Protein AF-A0A9D5NHA5-F1 (afdb_monomer_lite)

pLDDT: mean 84.21, std 13.7, range [44.59, 96.44]

Sequence (147 aa):
MPKCRNCGARLSKFDKDVCPVCGTKNPLEGVTSETVEITSQLNIDSEEFETYKPCTKANAFALFASIGFTGAGLFYLNYFHLAIIWAFINIGVLIGGIGSLLAFLTNVGILWGYLIMVIASYVINIIIGIIVYLKPNMKDGRGEFLH

Structure (mmCIF, N/CA/C/O backbone):
data_AF-A0A9D5NHA5-F1
#
_entry.id   AF-A0A9D5NHA5-F1
#
loop_
_atom_site.group_PDB
_atom_site.id
_atom_site.type_symbol
_atom_site.label_atom_id
_atom_site.label_alt_id
_atom_site.label_comp_id
_atom_site.label_asym_id
_atom_site.label_entity_id
_atom_site.label_seq_id
_atom_site.pdbx_PDB_ins_code
_atom_site.Cartn_x
_atom_site.Cartn_y
_atom_site.Cartn_z
_atom_site.occupancy
_atom_site.B_iso_or_equiv
_atom_site.auth_seq_id
_atom_site.auth_comp_id
_atom_site.auth_asym_id
_atom_site.auth_atom_id
_atom_site.pdbx_PDB_model_num
ATOM 1 N N . MET A 1 1 ? -21.046 17.347 51.023 1.00 69.94 1 MET A N 1
ATOM 2 C CA . MET A 1 1 ? -21.674 16.202 51.723 1.00 69.94 1 MET A CA 1
ATOM 3 C C . MET A 1 1 ? -22.914 16.706 52.437 1.00 69.94 1 MET A C 1
ATOM 5 O O . MET A 1 1 ? -22.801 17.740 53.094 1.00 69.94 1 MET A O 1
ATOM 9 N N . PRO A 1 2 ? -24.073 16.058 52.257 1.00 75.50 2 PRO A N 1
ATOM 10 C CA . PRO A 1 2 ? -25.317 16.496 52.877 1.00 75.50 2 PRO A CA 1
ATOM 11 C C . PRO A 1 2 ? -25.269 16.302 54.404 1.00 75.50 2 PRO A C 1
ATOM 13 O O . PRO A 1 2 ? -24.534 15.450 54.909 1.00 75.50 2 PRO A O 1
ATOM 16 N N . LYS A 1 3 ? -25.998 17.136 55.149 1.00 83.56 3 LYS A N 1
ATOM 17 C CA . LYS A 1 3 ? -26.071 17.080 56.616 1.00 83.56 3 LYS A CA 1
ATOM 18 C C . LYS A 1 3 ? -27.474 16.672 57.044 1.00 83.56 3 LYS A C 1
ATOM 20 O O . LYS A 1 3 ? -28.444 17.081 56.414 1.00 83.56 3 LYS A O 1
ATOM 25 N N . CYS A 1 4 ? -27.572 15.903 58.123 1.00 82.81 4 CYS A N 1
ATOM 26 C CA . CYS A 1 4 ? -28.851 15.582 58.740 1.00 82.81 4 CYS A CA 1
ATOM 27 C C . CYS A 1 4 ? -29.546 16.863 59.220 1.00 82.81 4 CYS A C 1
ATOM 29 O O . CYS A 1 4 ? -28.939 17.640 59.961 1.00 82.81 4 CYS A O 1
ATOM 31 N N . ARG A 1 5 ? -30.826 17.037 58.873 1.00 82.50 5 ARG A N 1
ATOM 32 C CA . ARG A 1 5 ? -31.655 18.165 59.331 1.00 82.50 5 ARG A CA 1
ATOM 33 C C . ARG A 1 5 ? -31.736 18.283 60.856 1.00 82.50 5 ARG A C 1
ATOM 35 O O . ARG A 1 5 ? -31.850 19.385 61.372 1.00 82.50 5 ARG A O 1
ATOM 42 N N . ASN A 1 6 ? -31.695 17.154 61.567 1.00 85.19 6 ASN A N 1
ATOM 43 C CA . ASN A 1 6 ? -31.906 17.120 63.013 1.00 85.19 6 ASN A CA 1
ATOM 44 C C . ASN A 1 6 ? -30.596 17.216 63.815 1.00 85.19 6 ASN A C 1
ATOM 46 O O . ASN A 1 6 ? -30.432 18.115 64.628 1.00 85.19 6 ASN A O 1
ATOM 50 N N . CYS A 1 7 ? -29.632 16.319 63.580 1.00 86.56 7 CYS A N 1
ATOM 51 C CA . CYS A 1 7 ? -28.395 16.274 64.375 1.00 86.56 7 CYS A CA 1
ATOM 52 C C . CYS A 1 7 ? -27.192 16.974 63.723 1.00 86.56 7 CYS A C 1
ATOM 54 O O . CYS A 1 7 ? -26.110 16.996 64.303 1.00 86.56 7 CYS A O 1
ATOM 56 N N . GLY A 1 8 ? -27.328 17.482 62.493 1.00 82.44 8 GLY A N 1
ATOM 57 C CA . GLY A 1 8 ? -26.237 18.145 61.771 1.00 82.44 8 G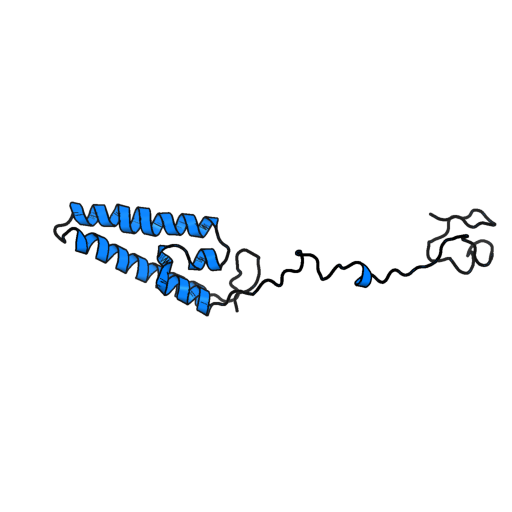LY A CA 1
ATOM 58 C C . GLY A 1 8 ? -25.080 17.229 61.348 1.00 82.44 8 GLY A C 1
ATOM 59 O O . GLY A 1 8 ? -24.126 17.708 60.726 1.00 82.44 8 GLY A O 1
ATOM 60 N N . ALA A 1 9 ? -25.154 15.924 61.643 1.00 84.25 9 ALA A N 1
ATOM 61 C CA . ALA A 1 9 ? -24.149 14.943 61.248 1.00 84.25 9 ALA A CA 1
ATOM 62 C C . ALA A 1 9 ? -24.014 14.886 59.721 1.00 84.25 9 ALA A C 1
ATOM 64 O O . ALA A 1 9 ? -25.000 15.002 58.989 1.00 84.25 9 ALA A O 1
ATOM 65 N N . ARG A 1 10 ? -22.782 14.714 59.232 1.00 81.81 10 ARG A N 1
ATOM 66 C CA . ARG A 1 10 ? -22.502 14.559 57.799 1.00 81.81 10 ARG A CA 1
ATOM 67 C C . ARG A 1 10 ? -22.935 13.160 57.375 1.00 81.81 10 ARG A C 1
ATOM 69 O O . ARG A 1 10 ? -22.435 12.187 57.927 1.00 81.81 10 ARG A O 1
ATOM 76 N N . LEU A 1 11 ? -23.849 13.078 56.417 1.00 78.38 11 LEU A N 1
ATOM 77 C CA . LEU A 1 11 ? -24.395 11.816 55.931 1.00 78.38 11 LEU A CA 1
ATOM 78 C C . LEU A 1 11 ? -23.851 11.475 54.549 1.00 78.38 11 LEU A C 1
ATOM 80 O O . LEU A 1 11 ? -23.539 12.359 53.739 1.00 78.38 11 LEU A O 1
ATOM 84 N N . SER A 1 12 ? -23.751 10.175 54.284 1.00 75.12 12 SER A N 1
ATOM 85 C CA . SER A 1 12 ? -23.518 9.676 52.938 1.00 75.12 12 SER A CA 1
ATOM 86 C C . SER A 1 12 ? -24.767 9.905 52.084 1.00 75.12 12 SER A C 1
ATOM 88 O O . SER A 1 12 ? -25.885 9.956 52.593 1.00 75.12 12 SER A O 1
ATOM 90 N N . LYS A 1 13 ? -24.604 10.012 50.759 1.00 66.12 13 LYS A N 1
ATOM 91 C CA . LYS A 1 13 ? -25.745 10.120 49.829 1.00 66.12 13 LYS A CA 1
ATOM 92 C C . LYS A 1 13 ? -26.639 8.866 49.833 1.00 66.12 13 LYS A C 1
ATOM 94 O O . LYS A 1 13 ? -27.703 8.916 49.230 1.00 66.12 13 LYS A O 1
ATOM 99 N N . PHE A 1 14 ? -26.217 7.781 50.482 1.00 68.00 14 PHE A N 1
ATOM 100 C CA . PHE A 1 14 ? -26.959 6.523 50.587 1.00 68.00 14 PHE A CA 1
ATOM 101 C C . PHE A 1 14 ? -27.834 6.427 51.852 1.00 68.00 14 PHE A C 1
ATOM 103 O O . PHE A 1 14 ? -28.795 5.669 51.855 1.00 68.00 14 PHE A O 1
ATOM 110 N N . ASP A 1 15 ? -27.590 7.248 52.880 1.00 68.75 15 ASP A N 1
ATOM 111 C CA . ASP A 1 15 ? -28.329 7.210 54.155 1.00 68.75 15 ASP A CA 1
ATOM 112 C C . ASP A 1 15 ? -29.582 8.105 54.105 1.00 68.75 15 ASP A C 1
ATOM 114 O O . ASP A 1 15 ? -29.742 9.048 54.888 1.00 68.75 15 ASP A O 1
ATOM 118 N N . LYS A 1 16 ? -30.440 7.866 53.104 1.00 67.62 16 LYS A N 1
ATOM 119 C CA . LYS A 1 16 ? -31.607 8.713 52.793 1.00 67.62 16 LYS A CA 1
ATOM 120 C C . LYS A 1 16 ? -32.849 8.388 53.618 1.00 67.62 16 LYS A C 1
ATOM 122 O O . LYS A 1 16 ? -33.661 9.284 53.825 1.00 67.62 16 LYS A O 1
ATOM 127 N N . ASP A 1 17 ? -32.966 7.162 54.118 1.00 77.75 17 ASP A N 1
ATOM 128 C CA . ASP A 1 17 ? -34.194 6.698 54.772 1.00 77.75 17 ASP A CA 1
ATOM 129 C C . ASP A 1 17 ? -34.193 6.982 56.277 1.00 77.75 17 ASP A C 1
ATOM 131 O O . ASP A 1 17 ? -35.176 7.479 56.832 1.00 77.75 17 ASP A O 1
ATOM 135 N N . VAL A 1 18 ? -33.075 6.708 56.956 1.00 81.38 18 VAL A N 1
ATOM 136 C CA . VAL A 1 18 ? -32.929 6.895 58.406 1.00 81.38 18 VAL A CA 1
ATOM 137 C C . VAL A 1 18 ? -31.521 7.382 58.723 1.00 81.38 18 VAL A C 1
ATOM 139 O O . VAL A 1 18 ? -30.537 6.808 58.266 1.00 81.38 18 VAL A O 1
ATOM 142 N N . CYS A 1 19 ? -31.406 8.429 59.543 1.00 82.31 19 CYS A N 1
ATOM 143 C CA . CYS A 1 19 ? -30.106 8.885 60.020 1.00 82.31 19 CYS A CA 1
ATOM 144 C C . CYS A 1 19 ? -29.466 7.822 60.934 1.00 82.31 19 CYS A C 1
ATOM 146 O O . CYS A 1 19 ? -30.035 7.541 61.991 1.00 82.31 19 CYS A O 1
ATOM 148 N N . PRO A 1 20 ? -28.262 7.311 60.626 1.00 82.00 20 PRO A N 1
ATOM 149 C CA . PRO A 1 20 ? -27.578 6.316 61.455 1.00 82.00 20 PRO A CA 1
ATOM 150 C C . PRO A 1 20 ? -27.133 6.860 62.821 1.00 82.00 20 PRO A C 1
ATOM 152 O O . PRO A 1 20 ? -26.810 6.086 63.713 1.00 82.00 20 PRO A O 1
ATOM 155 N N . VAL A 1 21 ? -27.112 8.187 62.998 1.00 86.06 21 VAL A N 1
ATOM 156 C CA . VAL A 1 21 ? -26.647 8.833 64.237 1.00 86.06 21 VAL A CA 1
ATOM 157 C C . VAL A 1 21 ? -27.799 9.144 65.192 1.00 86.06 21 VAL A C 1
ATOM 159 O O . VAL A 1 21 ? -27.673 8.935 66.391 1.00 86.06 21 VAL A O 1
ATOM 162 N N . CYS A 1 22 ? -28.922 9.661 64.686 1.00 85.06 22 CYS A N 1
ATOM 163 C CA . CYS A 1 22 ? -30.033 10.125 65.529 1.00 85.06 22 CYS A CA 1
ATOM 164 C C . CYS A 1 22 ? -31.381 9.457 65.227 1.00 85.06 22 CYS A C 1
ATOM 166 O O . CYS A 1 22 ? -32.399 9.873 65.775 1.00 85.06 22 CYS A O 1
ATOM 168 N N . GLY A 1 23 ? -31.429 8.482 64.314 1.00 82.44 23 GLY A N 1
ATOM 169 C CA . GLY A 1 23 ? -32.649 7.738 63.978 1.00 82.44 23 GLY A CA 1
ATOM 170 C C . GLY A 1 23 ? -33.738 8.558 63.277 1.00 82.44 23 GLY A C 1
ATOM 171 O O . GLY A 1 23 ? -34.856 8.079 63.102 1.00 82.44 23 GLY A O 1
ATOM 172 N N . THR A 1 24 ? -33.451 9.800 62.873 1.00 83.94 24 THR A N 1
ATOM 173 C CA . THR A 1 24 ? -34.434 10.656 62.191 1.00 83.94 24 THR A CA 1
ATOM 174 C C . THR A 1 24 ? -34.740 10.103 60.802 1.00 83.94 24 THR A C 1
ATOM 176 O O . THR A 1 24 ? -33.820 9.929 60.002 1.00 83.94 24 THR A O 1
ATOM 179 N N . LYS A 1 25 ? -36.024 9.844 60.521 1.00 80.50 25 LYS A N 1
ATOM 180 C CA . LYS A 1 25 ? -36.510 9.412 59.201 1.00 80.50 25 LYS A CA 1
ATOM 181 C C . LYS A 1 25 ? -36.401 10.555 58.189 1.00 80.50 25 LYS A C 1
ATOM 183 O O . LYS A 1 25 ? -36.682 11.697 58.550 1.00 80.50 25 LYS A O 1
ATOM 188 N N . ASN A 1 26 ? -36.015 10.245 56.952 1.00 78.94 26 ASN A N 1
ATOM 189 C CA . ASN A 1 26 ? -35.778 11.212 55.872 1.00 78.94 26 ASN A CA 1
ATOM 190 C C . ASN A 1 26 ? -34.883 12.391 56.308 1.00 78.94 26 ASN A C 1
ATOM 192 O O . ASN A 1 26 ? -35.324 13.543 56.322 1.00 78.94 26 ASN A O 1
ATOM 196 N N . PRO A 1 27 ? -33.622 12.138 56.708 1.00 75.62 27 PRO A N 1
ATOM 197 C CA . PRO A 1 27 ? -32.757 13.177 57.259 1.00 75.62 27 PRO A CA 1
ATOM 198 C C . PRO A 1 27 ? -32.290 14.230 56.244 1.00 75.62 27 PRO A C 1
ATOM 200 O O . PRO A 1 27 ? -31.696 15.224 56.671 1.00 75.62 27 PRO A O 1
ATOM 203 N N . LEU A 1 28 ? -32.522 14.016 54.943 1.00 76.00 28 LEU A N 1
ATOM 204 C CA . LEU A 1 28 ? -32.120 14.897 53.846 1.00 76.00 28 LEU A CA 1
ATOM 205 C C . LEU A 1 28 ? -33.358 15.490 53.157 1.00 76.00 28 LEU A C 1
ATOM 207 O O . LEU A 1 28 ? -34.124 14.766 52.527 1.00 76.00 28 LEU A O 1
ATOM 211 N N . GLU A 1 29 ? -33.547 16.807 53.247 1.00 65.19 29 GLU A N 1
ATOM 212 C CA . GLU A 1 29 ? -34.616 17.518 52.532 1.00 65.19 29 GLU A CA 1
ATOM 213 C C . GLU A 1 29 ? -34.202 17.827 51.087 1.00 65.19 29 GLU A C 1
ATOM 215 O O . GLU A 1 29 ? -33.084 18.276 50.836 1.00 65.19 29 GLU A O 1
ATOM 220 N N . GLY A 1 30 ? -35.106 17.593 50.130 1.00 62.72 30 GLY A N 1
ATOM 221 C CA . GLY A 1 30 ? -34.939 18.026 48.736 1.00 62.72 30 GLY A CA 1
ATOM 222 C C . GLY A 1 30 ? -33.969 17.205 47.879 1.00 62.72 30 GLY A C 1
ATOM 223 O O . GLY A 1 30 ? -33.659 17.617 46.767 1.00 62.72 30 GLY A O 1
ATOM 224 N N . VAL A 1 31 ? -33.486 16.050 48.354 1.00 57.38 31 VAL A N 1
ATOM 225 C CA . VAL A 1 31 ? -32.607 15.166 47.567 1.00 57.38 31 VAL A CA 1
ATOM 226 C C . VAL A 1 31 ? -33.413 13.994 47.013 1.00 57.38 31 VAL A C 1
ATOM 228 O O . VAL A 1 31 ? -33.319 12.870 47.513 1.00 57.38 31 VAL A O 1
ATOM 231 N N . THR A 1 32 ? -34.199 14.246 45.966 1.00 54.38 32 THR A N 1
ATOM 232 C CA . THR A 1 32 ? -34.789 13.178 45.152 1.00 54.38 32 THR A CA 1
ATOM 233 C C . THR A 1 32 ? -33.664 12.265 44.657 1.00 54.38 32 THR A C 1
ATOM 235 O O . THR A 1 32 ? -32.674 12.696 44.067 1.00 54.38 32 THR A O 1
ATOM 238 N N . SER A 1 33 ? -33.730 10.979 45.006 1.00 53.22 33 SER A N 1
ATOM 239 C CA . SER A 1 33 ? -32.889 9.942 44.407 1.00 53.22 33 SER A CA 1
ATOM 240 C C . 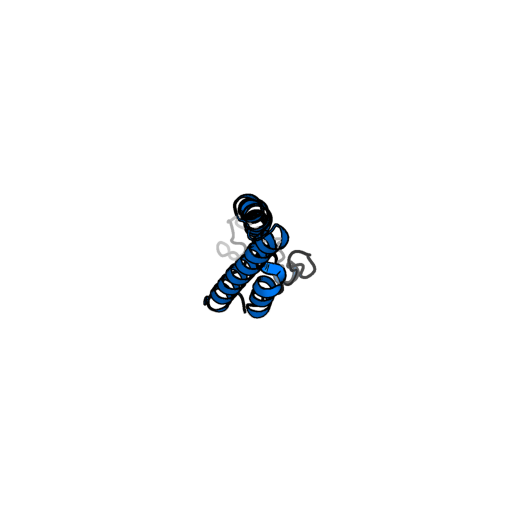SER A 1 33 ? -33.382 9.675 42.994 1.00 53.22 33 SER A C 1
ATOM 242 O O . SER A 1 33 ? -33.972 8.633 42.735 1.00 53.22 33 SER A O 1
ATOM 244 N N . GLU A 1 34 ? -33.161 10.611 42.083 1.00 51.75 34 GLU A N 1
ATOM 245 C CA . GLU A 1 34 ? -33.214 10.259 40.674 1.00 51.75 34 GLU A CA 1
ATOM 246 C C . GLU A 1 34 ? -31.958 9.439 40.388 1.00 51.75 34 GLU A C 1
ATOM 248 O O . GLU A 1 34 ? -30.840 9.949 40.290 1.00 51.75 34 GLU A O 1
ATOM 253 N N . THR A 1 35 ? -32.128 8.120 40.369 1.00 52.97 35 THR A N 1
ATOM 254 C CA . THR A 1 35 ? -31.222 7.224 39.663 1.00 52.97 35 THR A CA 1
ATOM 255 C C . THR A 1 35 ? -31.350 7.582 38.192 1.00 52.97 35 THR A C 1
ATOM 257 O O . THR A 1 35 ? -32.246 7.095 37.511 1.00 52.97 35 THR A O 1
ATOM 260 N N . VAL A 1 36 ? -30.523 8.511 37.722 1.00 53.91 36 VAL A N 1
ATOM 261 C CA . VAL A 1 36 ? -30.456 8.801 36.292 1.00 53.91 36 VAL A CA 1
ATOM 262 C C . VAL A 1 36 ? -29.887 7.549 35.632 1.00 53.91 36 VAL A C 1
ATOM 264 O O . VAL A 1 36 ? -28.753 7.158 35.920 1.00 53.91 36 VAL A O 1
ATOM 267 N N . GLU A 1 37 ? -30.698 6.873 34.821 1.00 44.59 37 GLU A N 1
ATOM 268 C CA . GLU A 1 37 ? -30.229 5.759 34.008 1.00 44.59 37 GLU A CA 1
ATOM 269 C C . GLU A 1 37 ? -29.120 6.273 33.086 1.00 44.59 37 GLU A C 1
ATOM 271 O O . GLU A 1 37 ? -29.329 7.150 32.254 1.00 44.59 37 GLU A O 1
ATOM 276 N N . ILE A 1 38 ? -27.909 5.742 33.245 1.00 56.25 38 ILE A N 1
ATOM 277 C CA . ILE A 1 38 ? -26.724 6.154 32.473 1.00 56.25 38 ILE A CA 1
ATOM 278 C C . ILE A 1 38 ? -26.962 5.972 30.958 1.00 56.25 38 ILE A C 1
ATOM 280 O O . ILE A 1 38 ? -26.393 6.691 30.139 1.00 56.25 38 ILE A O 1
ATOM 284 N N . THR A 1 39 ? -27.864 5.064 30.581 1.00 57.28 39 THR A N 1
ATOM 285 C CA . THR A 1 39 ? -28.302 4.821 29.202 1.00 57.28 39 THR A CA 1
ATOM 286 C C . THR A 1 39 ? -29.028 6.008 28.570 1.00 57.28 39 THR A C 1
ATOM 288 O O . THR A 1 39 ? -28.959 6.147 27.355 1.00 57.28 39 THR A O 1
ATOM 291 N N . SER A 1 40 ? -29.663 6.900 29.343 1.00 56.28 40 SER A N 1
ATOM 292 C CA . SER A 1 40 ? -30.352 8.080 28.796 1.00 56.28 40 SER A CA 1
ATOM 293 C C . SER A 1 40 ? -29.420 9.270 28.534 1.00 56.28 40 SER A C 1
ATOM 295 O O . SER A 1 40 ? -29.869 10.288 28.013 1.00 56.28 40 SER A O 1
ATOM 297 N N . GLN A 1 41 ? -28.143 9.181 28.928 1.00 55.84 41 GLN A N 1
ATOM 298 C CA . GLN A 1 41 ? -27.130 10.226 28.703 1.00 55.84 41 GLN A CA 1
ATOM 299 C C . GLN A 1 41 ? -26.179 9.911 27.542 1.00 55.84 41 GLN A C 1
ATOM 301 O O . GLN A 1 41 ? -25.451 10.794 27.092 1.00 55.84 41 GLN A O 1
ATOM 306 N N . LEU A 1 42 ? -26.179 8.672 27.045 1.00 56.03 42 LEU A N 1
ATOM 307 C CA . LEU A 1 42 ? -25.445 8.294 25.844 1.00 56.03 42 LEU A CA 1
ATOM 308 C C . LEU A 1 42 ? -26.296 8.679 24.637 1.00 56.03 42 LEU A C 1
ATOM 310 O O . LEU A 1 42 ? -27.235 7.979 24.272 1.00 56.03 42 LEU A O 1
ATOM 314 N N . ASN A 1 43 ? -25.993 9.833 24.054 1.00 54.69 43 ASN A N 1
ATOM 315 C CA . ASN A 1 43 ? -26.613 10.277 22.817 1.00 54.69 43 ASN A CA 1
ATOM 316 C C . ASN A 1 43 ? -26.091 9.389 21.675 1.00 54.69 43 ASN A C 1
ATOM 318 O O . ASN A 1 43 ? -25.020 9.643 21.138 1.00 54.69 43 ASN A O 1
ATOM 322 N N . ILE A 1 44 ? -26.808 8.305 21.369 1.00 57.44 44 ILE A N 1
ATOM 323 C CA . ILE A 1 44 ? -26.415 7.290 20.370 1.00 57.44 44 ILE A CA 1
ATOM 324 C C . ILE A 1 44 ? -26.344 7.900 18.955 1.00 57.44 44 ILE A C 1
ATOM 326 O O . ILE A 1 44 ? -25.662 7.369 18.086 1.00 57.44 44 ILE A O 1
ATOM 330 N N . ASP A 1 45 ? -26.993 9.051 18.755 1.00 57.47 45 ASP A N 1
ATOM 331 C CA . ASP A 1 45 ? -27.018 9.803 17.499 1.00 57.47 45 ASP A CA 1
ATOM 332 C C . ASP A 1 45 ? -25.884 10.841 17.375 1.00 57.47 45 ASP A C 1
ATOM 334 O O . ASP A 1 45 ? -25.866 11.615 16.415 1.00 57.47 45 ASP A O 1
ATOM 338 N N . SER A 1 46 ? -24.939 10.918 18.325 1.00 57.16 46 SER A N 1
ATOM 339 C CA . SER A 1 46 ? -23.753 11.755 18.119 1.00 57.16 46 SER A CA 1
ATOM 340 C C . SER A 1 46 ? -22.869 11.150 17.021 1.00 57.16 46 SER A C 1
ATOM 342 O O . SER A 1 46 ? -22.638 9.942 16.986 1.00 57.16 46 SER A O 1
ATOM 344 N N . GLU A 1 47 ? -22.318 11.995 16.140 1.00 58.06 47 GLU A N 1
ATOM 345 C CA . GLU A 1 47 ? -21.341 11.611 15.096 1.00 58.06 47 GLU A CA 1
ATOM 346 C C . GLU A 1 47 ? -20.130 10.829 15.655 1.00 58.06 47 GLU A C 1
ATOM 348 O O . GLU A 1 47 ? -19.398 10.174 14.921 1.00 58.06 47 GLU A O 1
ATOM 353 N N . GLU A 1 48 ? -19.939 10.852 16.975 1.00 55.66 48 GLU A N 1
ATOM 354 C CA . GLU A 1 48 ? -18.930 10.097 17.715 1.00 55.66 48 GLU A CA 1
ATOM 355 C C . GLU A 1 48 ? -19.134 8.567 17.667 1.00 55.66 48 GLU A C 1
ATOM 357 O O . GLU A 1 48 ? -18.186 7.822 17.919 1.00 55.66 48 GLU A O 1
ATOM 362 N N . PHE A 1 49 ? -20.327 8.085 17.291 1.00 54.66 49 PHE A N 1
ATOM 363 C CA . PHE A 1 49 ? -20.644 6.660 17.108 1.00 54.66 49 PHE A CA 1
ATOM 364 C C . PHE A 1 49 ? -20.714 6.231 15.636 1.00 54.66 49 PHE A C 1
ATOM 366 O O . PHE A 1 49 ? -21.387 5.250 15.298 1.00 54.66 49 PHE A O 1
ATOM 373 N N . GLU A 1 50 ? -20.015 6.931 14.738 1.00 62.12 50 GLU A N 1
ATOM 374 C CA . GLU A 1 50 ? -19.894 6.493 13.350 1.00 62.12 50 GLU A CA 1
ATOM 375 C C . GLU A 1 50 ? -19.289 5.078 13.313 1.00 62.12 50 GLU A C 1
ATOM 377 O O . GLU A 1 50 ? -18.160 4.829 13.747 1.00 62.12 50 GLU A O 1
ATOM 382 N N . THR A 1 51 ? -20.082 4.108 12.857 1.00 66.88 51 THR A N 1
ATOM 383 C CA . THR A 1 51 ? -19.736 2.689 12.935 1.00 66.88 51 THR A CA 1
ATOM 384 C C . THR A 1 51 ? -18.573 2.424 11.985 1.00 66.88 51 THR A C 1
ATOM 386 O O . THR A 1 51 ? -18.752 2.326 10.769 1.00 66.88 51 THR A O 1
ATOM 389 N N . TYR A 1 52 ? -17.354 2.349 12.524 1.00 76.56 52 TYR A N 1
ATOM 390 C CA . TYR A 1 52 ? -16.165 2.117 11.715 1.00 76.56 52 TYR A CA 1
ATOM 391 C C . TYR A 1 52 ? -16.282 0.774 10.996 1.00 76.56 52 TYR A C 1
ATOM 393 O O . TYR A 1 52 ? -16.405 -0.281 11.620 1.00 76.56 52 TYR A O 1
ATOM 401 N N . LYS A 1 53 ? -16.256 0.808 9.663 1.00 79.69 53 LYS A N 1
ATOM 402 C CA . LYS A 1 53 ? -16.311 -0.405 8.855 1.00 79.69 53 LYS A CA 1
ATOM 403 C C . LYS A 1 53 ? -14.924 -1.056 8.857 1.00 79.69 53 LYS A C 1
ATOM 405 O O . LYS A 1 53 ? -13.998 -0.452 8.314 1.00 79.69 53 LYS A O 1
ATOM 410 N N . PRO A 1 54 ? -14.762 -2.268 9.417 1.00 82.31 54 PRO A N 1
ATOM 411 C CA . PRO A 1 54 ? -13.456 -2.901 9.487 1.00 82.31 54 PRO A CA 1
ATOM 412 C C . PRO A 1 54 ? -12.924 -3.205 8.085 1.00 82.31 54 PRO A C 1
ATOM 414 O O . PRO A 1 54 ? -13.659 -3.643 7.191 1.00 82.31 54 PRO A O 1
ATOM 417 N N . CYS A 1 55 ? -11.628 -2.974 7.892 1.00 87.06 55 CYS A N 1
ATOM 418 C CA . CYS A 1 55 ? -10.957 -3.281 6.638 1.00 87.06 55 CYS A CA 1
ATOM 419 C C . CYS A 1 55 ? -10.770 -4.797 6.475 1.00 87.06 55 CYS A C 1
ATOM 421 O O . CYS A 1 55 ? -10.529 -5.518 7.445 1.00 87.06 55 CYS A O 1
ATOM 423 N N . THR A 1 56 ? -10.841 -5.288 5.234 1.00 91.50 56 THR A N 1
ATOM 424 C CA . THR A 1 56 ? -10.604 -6.707 4.928 1.00 91.50 56 THR A CA 1
ATOM 425 C C . THR A 1 56 ? -9.233 -6.918 4.295 1.00 91.50 56 THR A C 1
ATOM 427 O O . THR A 1 56 ? -8.753 -6.098 3.500 1.00 91.50 56 THR A O 1
ATOM 430 N N . LYS A 1 57 ? -8.597 -8.053 4.600 1.00 91.31 57 LYS A N 1
ATOM 431 C CA . LYS A 1 57 ? -7.279 -8.413 4.049 1.00 91.31 57 LYS A CA 1
ATOM 432 C C . LYS A 1 57 ? -7.314 -8.588 2.539 1.00 91.31 57 LYS A C 1
ATOM 434 O O . LYS A 1 57 ? -6.371 -8.200 1.855 1.00 91.31 57 LYS A O 1
ATOM 439 N N . ALA A 1 58 ? -8.406 -9.146 2.018 1.00 92.38 58 ALA A N 1
ATOM 440 C CA . ALA A 1 58 ? -8.590 -9.351 0.585 1.00 92.38 58 ALA A CA 1
ATOM 441 C C . ALA A 1 58 ? -8.622 -8.018 -0.182 1.00 92.38 58 ALA A C 1
ATOM 443 O O . ALA A 1 58 ? -7.961 -7.890 -1.210 1.00 92.38 58 ALA A O 1
ATOM 444 N N . ASN A 1 59 ? -9.318 -7.005 0.347 1.00 93.50 59 ASN A N 1
ATOM 445 C CA . ASN A 1 59 ? -9.364 -5.680 -0.274 1.00 93.50 59 ASN A CA 1
ATOM 446 C C . ASN A 1 59 ? -8.010 -4.975 -0.185 1.00 93.50 59 ASN A C 1
ATOM 448 O O . ASN A 1 59 ? -7.556 -4.407 -1.176 1.00 93.50 59 ASN A O 1
ATOM 452 N N . ALA A 1 60 ? -7.331 -5.060 0.965 1.00 92.75 60 ALA A N 1
ATOM 453 C CA . ALA A 1 60 ? -5.979 -4.527 1.104 1.00 92.75 60 ALA A CA 1
ATOM 454 C C . ALA A 1 60 ? -5.031 -5.160 0.069 1.00 92.75 60 ALA A C 1
ATOM 456 O O . ALA A 1 60 ? -4.349 -4.441 -0.660 1.00 92.75 60 ALA A O 1
ATOM 457 N N . PHE A 1 61 ? -5.047 -6.491 -0.062 1.00 94.62 61 PHE A N 1
ATOM 458 C CA . PHE A 1 61 ? -4.271 -7.216 -1.069 1.00 94.62 61 PHE A CA 1
ATOM 459 C C . PHE A 1 61 ? -4.605 -6.769 -2.497 1.00 94.62 61 PHE A C 1
ATOM 461 O O . PHE A 1 61 ? -3.697 -6.448 -3.262 1.00 94.62 61 PHE A O 1
ATOM 468 N N . ALA A 1 62 ? -5.891 -6.698 -2.848 1.00 94.75 62 ALA A N 1
ATOM 469 C CA . ALA A 1 62 ? -6.329 -6.275 -4.175 1.00 94.75 62 ALA A CA 1
ATOM 470 C C . ALA A 1 62 ? -5.842 -4.857 -4.512 1.00 94.75 62 ALA A C 1
ATOM 472 O O . ALA A 1 62 ? -5.404 -4.604 -5.636 1.00 94.75 62 ALA A O 1
AT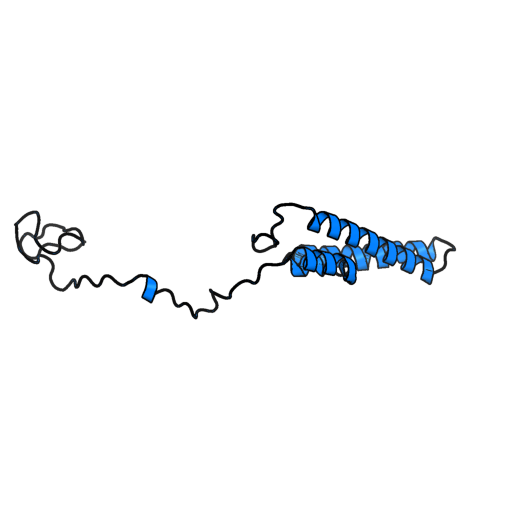OM 473 N N . LEU A 1 63 ? -5.853 -3.943 -3.539 1.00 94.88 63 LEU A N 1
ATOM 474 C CA . LEU A 1 63 ? -5.349 -2.580 -3.709 1.00 94.88 63 LEU A CA 1
ATOM 475 C C . LEU A 1 63 ? -3.828 -2.535 -3.872 1.00 94.88 63 LEU A C 1
ATOM 477 O O . LEU A 1 63 ? -3.338 -1.795 -4.723 1.00 94.88 63 LEU A O 1
ATOM 481 N N . PHE A 1 64 ? -3.081 -3.344 -3.115 1.00 94.62 64 PHE A N 1
ATOM 482 C CA . PHE A 1 64 ? -1.637 -3.488 -3.319 1.00 94.62 64 PHE A CA 1
ATOM 483 C C . PHE A 1 64 ? -1.311 -4.084 -4.696 1.00 94.62 64 PHE 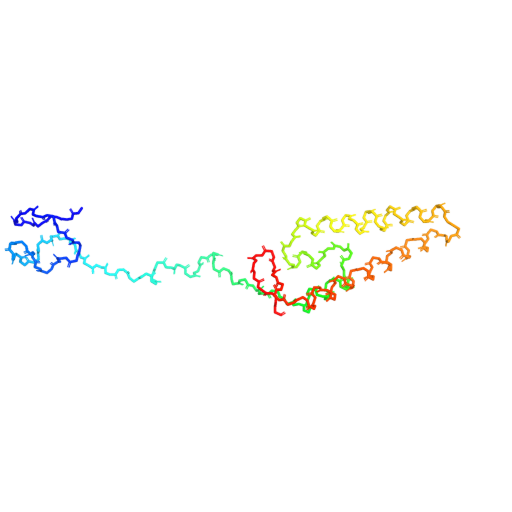A C 1
ATOM 485 O O . PHE A 1 64 ? -0.394 -3.614 -5.362 1.00 94.62 64 PHE A O 1
ATOM 492 N N . ALA A 1 65 ? -2.077 -5.067 -5.165 1.00 93.25 65 ALA A N 1
ATOM 493 C CA . ALA A 1 65 ? -1.819 -5.727 -6.442 1.00 93.25 65 ALA A CA 1
ATOM 494 C C . ALA A 1 65 ? -2.189 -4.870 -7.666 1.00 93.25 65 ALA A C 1
ATOM 496 O O . ALA A 1 65 ? -1.493 -4.923 -8.676 1.00 93.25 65 ALA A O 1
ATOM 497 N N . SER A 1 66 ? -3.273 -4.092 -7.592 1.00 93.81 66 SER A N 1
ATOM 498 C CA . SER A 1 66 ? -3.791 -3.319 -8.733 1.00 93.81 66 SER A CA 1
ATOM 499 C C . SER A 1 66 ? -3.169 -1.932 -8.849 1.00 93.81 66 SER A C 1
ATOM 501 O O . SER A 1 66 ? -2.696 -1.550 -9.911 1.00 93.81 66 SER A O 1
ATOM 503 N N . ILE A 1 67 ? -3.153 -1.170 -7.758 1.00 94.62 67 ILE A N 1
ATOM 504 C CA . ILE A 1 67 ? -2.705 0.228 -7.739 1.00 94.62 67 ILE A CA 1
ATOM 505 C C . ILE A 1 67 ? -1.712 0.483 -6.601 1.00 94.62 67 ILE A C 1
ATOM 507 O O . ILE A 1 67 ? -1.568 1.612 -6.132 1.00 94.62 67 ILE A O 1
ATOM 511 N N . GLY A 1 68 ? -0.981 -0.548 -6.162 1.00 90.38 68 GLY A N 1
ATOM 512 C CA . GLY A 1 68 ? -0.070 -0.464 -5.015 1.00 90.38 68 GLY A CA 1
ATOM 513 C C . GLY A 1 68 ? 1.053 0.552 -5.180 1.00 90.38 68 GLY A C 1
ATOM 514 O O . GLY A 1 68 ? 1.448 1.179 -4.199 1.00 90.38 68 GLY A O 1
ATOM 515 N N . PHE A 1 69 ? 1.493 0.809 -6.415 1.00 91.50 69 PHE A N 1
ATOM 516 C CA . PHE A 1 69 ? 2.506 1.829 -6.706 1.00 91.50 69 PHE A CA 1
ATOM 517 C C . PHE A 1 69 ? 2.081 3.244 -6.267 1.00 91.50 69 PHE A C 1
ATOM 519 O O . PHE A 1 69 ? 2.938 4.083 -6.005 1.00 91.50 69 PHE A O 1
ATOM 526 N N . THR A 1 70 ? 0.776 3.508 -6.128 1.00 94.00 70 THR A N 1
ATOM 527 C CA . THR A 1 70 ? 0.244 4.782 -5.613 1.00 94.00 70 THR A CA 1
ATOM 528 C C . THR A 1 70 ? 0.165 4.844 -4.085 1.00 94.00 70 THR A C 1
ATOM 530 O O . THR A 1 70 ? -0.140 5.895 -3.533 1.00 94.00 70 THR A O 1
ATOM 533 N N . GLY A 1 71 ? 0.382 3.728 -3.381 1.00 92.25 71 GLY A N 1
ATOM 534 C CA . GLY A 1 71 ? 0.149 3.635 -1.937 1.00 92.25 71 GLY A CA 1
ATOM 535 C C . GLY A 1 71 ? -1.314 3.406 -1.543 1.00 92.25 71 GLY A C 1
ATOM 536 O O . GLY A 1 71 ? -1.622 3.443 -0.354 1.00 92.25 71 GLY A O 1
ATOM 537 N N . ALA A 1 72 ? -2.221 3.124 -2.487 1.00 94.31 72 ALA A N 1
ATOM 538 C CA . ALA A 1 72 ? -3.648 2.902 -2.212 1.00 94.31 72 ALA A CA 1
ATOM 539 C C . ALA A 1 72 ? -3.929 1.862 -1.111 1.00 94.31 72 ALA A C 1
ATOM 541 O O . ALA A 1 72 ? -4.801 2.075 -0.272 1.00 94.31 72 ALA A O 1
ATOM 542 N N . GLY A 1 73 ? -3.163 0.766 -1.063 1.00 93.06 73 GLY A N 1
ATOM 543 C CA . GLY A 1 73 ? -3.287 -0.233 0.003 1.00 93.06 73 GLY A CA 1
ATOM 544 C C . GLY A 1 73 ? -2.980 0.335 1.395 1.00 93.06 73 GLY A C 1
ATOM 545 O O . GLY A 1 73 ? -3.646 -0.010 2.363 1.00 93.06 73 GLY A O 1
ATOM 546 N N . LEU A 1 74 ? -2.030 1.268 1.501 1.00 94.31 74 LEU A N 1
ATOM 547 C CA . LEU A 1 74 ? -1.696 1.945 2.758 1.00 94.31 74 LEU A CA 1
ATOM 548 C C . LEU A 1 74 ? -2.718 3.025 3.125 1.00 94.31 74 LEU A C 1
ATOM 550 O O . LEU A 1 74 ? -3.029 3.177 4.306 1.00 94.31 74 LEU A O 1
ATOM 554 N N . PHE A 1 75 ? -3.280 3.727 2.136 1.00 94.50 75 PHE A N 1
ATOM 555 C CA . PHE A 1 75 ? -4.405 4.640 2.363 1.00 94.50 75 PHE A CA 1
ATOM 556 C C . PHE A 1 75 ? -5.628 3.899 2.899 1.00 94.50 75 PHE A C 1
ATOM 558 O O . PHE A 1 75 ? -6.234 4.346 3.866 1.00 94.50 75 PHE A O 1
ATOM 565 N N . TYR A 1 76 ? -5.942 2.733 2.332 1.00 93.12 76 TYR A N 1
ATOM 566 C CA . TYR A 1 76 ? -7.034 1.883 2.806 1.00 93.12 76 TYR A CA 1
ATOM 567 C C . TYR A 1 76 ? -6.835 1.398 4.247 1.00 93.12 76 TYR A C 1
ATOM 569 O O . TYR A 1 76 ? -7.796 1.230 4.989 1.00 93.12 76 TYR A O 1
ATOM 577 N N . LEU A 1 77 ? -5.583 1.218 4.665 1.00 93.12 77 LEU A N 1
ATOM 578 C CA . LEU A 1 77 ? -5.223 0.872 6.039 1.00 93.12 77 LEU A CA 1
ATOM 579 C C . LEU A 1 77 ? -5.113 2.092 6.971 1.00 93.12 77 LEU A C 1
ATOM 581 O O . LEU A 1 77 ? -4.663 1.940 8.103 1.00 93.12 77 LEU A O 1
ATOM 585 N N . ASN A 1 78 ? -5.501 3.292 6.529 1.00 92.88 78 ASN A N 1
ATOM 586 C CA . ASN A 1 78 ? -5.383 4.550 7.278 1.00 92.88 78 ASN A CA 1
ATOM 587 C C . ASN A 1 78 ? -3.938 4.949 7.659 1.00 92.88 78 ASN A C 1
ATOM 589 O O . ASN A 1 78 ? -3.731 5.782 8.541 1.00 92.88 78 ASN A O 1
ATOM 593 N N . TYR A 1 79 ? -2.916 4.433 6.967 1.00 93.62 79 TYR A N 1
ATOM 594 C CA . TYR A 1 79 ? -1.516 4.840 7.152 1.00 93.62 79 TYR A CA 1
ATOM 595 C C . TYR A 1 79 ? -1.133 5.990 6.212 1.00 93.62 79 TYR A C 1
ATOM 597 O O . TYR A 1 79 ? -0.268 5.842 5.352 1.00 93.62 79 TYR A O 1
ATOM 605 N N . PHE A 1 80 ? -1.769 7.154 6.381 1.00 93.31 80 PHE A N 1
ATOM 606 C CA . PHE A 1 80 ? -1.669 8.292 5.453 1.00 93.31 80 PHE A CA 1
ATOM 607 C C . PHE A 1 80 ? -0.225 8.746 5.171 1.00 93.31 80 PHE A C 1
ATOM 609 O O . PHE A 1 80 ? 0.195 8.824 4.017 1.00 93.31 80 PHE A O 1
ATOM 616 N N . HIS A 1 81 ? 0.573 8.984 6.219 1.00 94.19 81 HIS A N 1
ATOM 617 C CA . HIS A 1 81 ? 1.972 9.398 6.060 1.00 94.19 81 HIS A CA 1
ATOM 618 C C . HIS A 1 81 ? 2.812 8.338 5.340 1.00 94.19 81 HIS A C 1
ATOM 620 O O . HIS A 1 81 ? 3.617 8.667 4.470 1.00 94.19 81 HIS A O 1
ATOM 626 N N . LEU A 1 82 ? 2.591 7.060 5.664 1.00 94.06 82 LEU A N 1
ATOM 627 C CA . LEU A 1 82 ? 3.308 5.954 5.038 1.00 94.06 82 LEU A CA 1
ATOM 628 C C . LEU A 1 82 ? 2.916 5.806 3.564 1.00 94.06 82 LEU A C 1
ATOM 630 O O . LEU A 1 82 ? 3.778 5.550 2.731 1.00 94.06 82 LEU A O 1
ATOM 634 N N . ALA A 1 83 ? 1.638 6.010 3.237 1.00 94.56 83 ALA A N 1
ATOM 635 C CA . ALA A 1 83 ? 1.121 5.940 1.878 1.00 94.56 83 ALA A CA 1
ATOM 636 C C . ALA A 1 83 ? 1.746 7.007 0.968 1.00 94.56 83 ALA A C 1
ATOM 638 O O . ALA A 1 83 ? 2.174 6.689 -0.140 1.00 94.56 83 ALA A O 1
ATOM 639 N N . ILE A 1 84 ? 1.883 8.245 1.457 1.00 95.50 84 ILE A N 1
ATOM 640 C CA . ILE A 1 84 ? 2.535 9.332 0.708 1.00 95.50 84 ILE A CA 1
ATOM 641 C C . ILE A 1 84 ? 4.014 9.025 0.475 1.00 95.50 84 ILE A C 1
ATOM 643 O O . ILE A 1 84 ? 4.500 9.151 -0.650 1.00 95.50 84 ILE A O 1
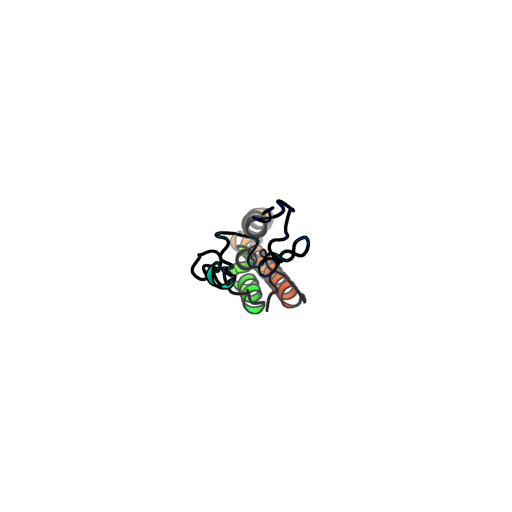ATOM 647 N N . ILE A 1 85 ? 4.728 8.590 1.518 1.00 96.19 85 ILE A N 1
ATOM 648 C CA . ILE A 1 85 ? 6.140 8.203 1.400 1.00 96.19 85 ILE A CA 1
ATOM 649 C C . ILE A 1 85 ? 6.284 7.065 0.381 1.00 96.19 85 ILE A C 1
ATOM 651 O O . ILE A 1 85 ? 7.160 7.107 -0.482 1.00 96.19 85 ILE A O 1
ATOM 655 N N . TRP A 1 86 ? 5.392 6.076 0.429 1.00 95.69 86 TRP A N 1
ATOM 656 C CA . TRP A 1 86 ? 5.390 4.941 -0.488 1.00 95.69 86 TRP A CA 1
ATOM 657 C C . TRP A 1 86 ? 5.156 5.350 -1.944 1.00 95.69 86 TRP A C 1
ATOM 659 O O . TRP A 1 86 ? 5.867 4.879 -2.837 1.00 95.69 86 TRP A O 1
ATOM 669 N N . ALA A 1 87 ? 4.197 6.247 -2.179 1.00 95.31 87 ALA A N 1
ATOM 670 C CA . ALA A 1 87 ? 3.908 6.799 -3.497 1.00 95.31 87 ALA A CA 1
ATOM 671 C C . ALA A 1 87 ? 5.114 7.566 -4.051 1.00 95.31 87 ALA A C 1
ATOM 673 O O . ALA A 1 87 ? 5.495 7.374 -5.206 1.00 95.31 87 ALA A O 1
ATOM 674 N N . PHE A 1 88 ? 5.762 8.383 -3.216 1.00 96.44 88 PHE A N 1
ATOM 675 C CA . PHE A 1 88 ? 6.958 9.127 -3.606 1.00 96.44 88 PHE A CA 1
ATOM 676 C C . PHE A 1 88 ? 8.122 8.194 -3.967 1.00 96.44 88 PHE A C 1
ATOM 678 O O . PHE A 1 88 ? 8.786 8.398 -4.984 1.00 96.44 88 PHE A O 1
ATOM 685 N N . ILE A 1 89 ? 8.342 7.133 -3.185 1.00 95.62 89 ILE A N 1
ATOM 686 C CA . ILE A 1 89 ? 9.382 6.138 -3.471 1.00 95.62 89 ILE A CA 1
ATOM 687 C C . ILE A 1 89 ? 9.086 5.404 -4.784 1.00 95.62 89 ILE A C 1
ATOM 689 O O . ILE A 1 89 ? 9.966 5.315 -5.635 1.00 95.62 89 ILE A O 1
ATOM 693 N N . ASN A 1 90 ? 7.865 4.905 -4.991 1.00 95.19 90 ASN A N 1
ATOM 694 C CA . ASN A 1 90 ? 7.540 4.129 -6.191 1.00 95.19 90 ASN A CA 1
ATOM 695 C C . ASN A 1 90 ? 7.512 4.995 -7.453 1.00 95.19 90 ASN A C 1
ATOM 697 O O . ASN A 1 90 ? 8.182 4.680 -8.433 1.00 95.19 90 ASN A O 1
ATOM 701 N N . ILE A 1 91 ? 6.752 6.087 -7.438 1.00 94.88 91 ILE A N 1
ATOM 702 C CA . ILE A 1 91 ? 6.545 6.917 -8.628 1.00 94.88 91 ILE A CA 1
ATOM 703 C C . ILE A 1 91 ? 7.760 7.811 -8.865 1.00 94.88 91 ILE A C 1
ATOM 705 O O . ILE A 1 91 ? 8.296 7.843 -9.970 1.00 94.88 91 ILE A O 1
ATOM 709 N N . GLY A 1 92 ? 8.212 8.521 -7.831 1.00 93.94 92 GLY A N 1
ATOM 710 C CA . GLY A 1 92 ? 9.288 9.501 -7.948 1.00 93.94 92 GLY A CA 1
ATOM 711 C C . GLY A 1 92 ? 10.656 8.848 -8.104 1.00 93.94 92 GLY A C 1
ATOM 712 O O . GLY A 1 92 ? 11.359 9.108 -9.078 1.00 93.94 92 GLY A O 1
ATOM 713 N N . VAL A 1 93 ? 11.040 7.987 -7.161 1.00 95.44 93 VAL A N 1
ATOM 714 C CA . VAL A 1 93 ? 12.403 7.430 -7.125 1.00 95.44 93 VAL A CA 1
ATOM 715 C C . VAL A 1 93 ? 12.549 6.231 -8.056 1.00 95.44 93 VAL A C 1
ATOM 717 O O . VAL A 1 93 ? 13.488 6.180 -8.845 1.00 95.44 93 VAL A O 1
ATOM 720 N N . LEU A 1 94 ? 11.634 5.268 -7.982 1.00 94.38 94 LEU A N 1
ATOM 721 C CA . LEU A 1 94 ? 11.783 3.977 -8.652 1.00 94.38 94 LEU A CA 1
ATOM 722 C C . LEU A 1 94 ? 11.437 4.089 -10.144 1.00 94.38 94 LEU A C 1
ATOM 724 O O . LEU A 1 94 ? 12.286 3.849 -10.998 1.00 94.38 94 LEU A O 1
ATOM 728 N N . ILE A 1 95 ? 10.222 4.528 -10.471 1.00 94.88 95 ILE A N 1
ATOM 729 C CA . ILE A 1 95 ? 9.788 4.691 -11.865 1.00 94.88 95 ILE A CA 1
ATOM 730 C C . ILE A 1 95 ? 10.439 5.931 -12.486 1.00 94.88 95 ILE A C 1
ATOM 732 O O . ILE A 1 95 ? 11.037 5.834 -13.553 1.00 94.88 95 ILE A O 1
ATOM 736 N N . GLY A 1 96 ? 10.365 7.085 -11.821 1.00 94.31 96 GLY A N 1
ATOM 737 C CA . GLY A 1 96 ? 10.931 8.338 -12.317 1.00 94.31 96 GLY A CA 1
ATOM 738 C C . GLY A 1 96 ? 12.457 8.334 -12.328 1.00 94.31 96 GLY A C 1
ATOM 739 O O . GLY A 1 96 ? 13.067 8.421 -13.389 1.00 94.31 96 GLY A O 1
ATOM 740 N N . GLY A 1 97 ? 13.087 8.222 -11.161 1.00 94.56 97 GLY A N 1
ATOM 741 C CA . GLY A 1 97 ? 14.540 8.309 -11.006 1.00 94.56 97 GLY A CA 1
ATOM 742 C C . GLY A 1 97 ? 15.287 7.161 -11.683 1.00 94.56 97 GLY A C 1
ATOM 743 O O . GLY A 1 97 ? 16.027 7.382 -12.644 1.00 94.56 97 GLY A O 1
ATOM 744 N N . ILE A 1 98 ? 15.082 5.929 -11.208 1.00 94.88 98 ILE A N 1
ATOM 745 C CA . ILE A 1 98 ? 15.799 4.756 -11.729 1.00 94.88 98 ILE A CA 1
ATOM 746 C C . ILE A 1 98 ? 15.379 4.461 -13.171 1.00 94.88 98 ILE A C 1
ATOM 748 O O . ILE A 1 98 ? 16.240 4.138 -13.983 1.00 94.88 98 ILE A O 1
ATOM 752 N N . GLY A 1 99 ? 14.102 4.637 -13.526 1.00 94.44 99 GLY A N 1
ATOM 753 C CA . GLY A 1 99 ? 13.651 4.479 -14.913 1.00 94.44 99 GLY A CA 1
ATOM 754 C C . GLY A 1 99 ? 14.329 5.460 -15.870 1.00 94.44 99 GLY A C 1
ATOM 755 O O . GLY A 1 99 ? 14.788 5.042 -16.931 1.00 94.44 99 GLY A O 1
ATOM 756 N N . SER A 1 100 ? 14.496 6.729 -15.471 1.00 93.88 100 SER A N 1
ATOM 757 C CA . SER A 1 100 ? 15.255 7.708 -16.266 1.00 93.88 100 SER A CA 1
ATOM 758 C C . SER A 1 100 ? 16.730 7.323 -16.374 1.00 93.88 100 SER A C 1
ATOM 760 O O . SER A 1 100 ? 17.302 7.374 -17.459 1.00 93.88 100 SER A O 1
ATOM 762 N N . LEU A 1 101 ? 17.351 6.887 -15.272 1.00 93.56 101 LEU A N 1
ATOM 763 C CA . LEU A 1 101 ? 18.733 6.404 -15.296 1.00 93.56 101 LEU A CA 1
ATOM 764 C C . LEU A 1 101 ? 18.885 5.227 -16.261 1.00 93.56 101 LEU A C 1
ATOM 766 O O . LEU A 1 101 ? 19.765 5.266 -17.114 1.00 93.56 101 LEU A O 1
ATOM 770 N N . LEU A 1 102 ? 18.004 4.225 -16.196 1.00 92.31 102 LEU A N 1
ATOM 771 C CA . LEU A 1 102 ? 18.020 3.096 -17.125 1.00 92.31 102 LEU A CA 1
ATOM 772 C C . LEU A 1 102 ? 17.847 3.567 -18.574 1.00 92.31 102 LEU A C 1
ATOM 774 O O . LEU A 1 102 ? 18.594 3.135 -19.447 1.00 92.31 102 LEU A O 1
ATOM 778 N N . ALA A 1 103 ? 16.900 4.473 -18.822 1.00 92.00 103 ALA A N 1
ATOM 779 C CA . ALA A 1 103 ? 16.596 4.989 -20.152 1.00 92.00 103 ALA A CA 1
ATOM 780 C C . ALA A 1 103 ? 17.786 5.704 -20.816 1.00 92.00 103 ALA A C 1
ATOM 782 O O . ALA A 1 103 ? 17.935 5.602 -22.031 1.00 92.00 103 ALA A O 1
ATOM 783 N N . PHE A 1 104 ? 18.620 6.410 -20.042 1.00 91.88 104 PHE A N 1
ATOM 784 C CA . PHE A 1 104 ? 19.757 7.175 -20.574 1.00 91.88 104 PHE A CA 1
ATOM 785 C C . PHE A 1 104 ? 21.110 6.458 -20.469 1.00 91.88 104 PHE A C 1
ATOM 787 O O . PHE A 1 104 ? 21.977 6.686 -21.308 1.00 91.88 104 PHE A O 1
ATOM 794 N N . LEU A 1 105 ? 21.319 5.602 -19.462 1.00 92.12 105 LEU A N 1
ATOM 795 C CA . LEU A 1 105 ? 22.586 4.879 -19.262 1.00 92.12 105 LEU A CA 1
ATOM 796 C C . LEU A 1 105 ? 22.656 3.565 -20.040 1.00 92.12 105 LEU A C 1
ATOM 798 O O . LEU A 1 105 ? 23.743 3.015 -20.211 1.00 92.12 105 LEU A O 1
ATOM 802 N N . THR A 1 106 ? 21.519 3.033 -20.486 1.00 89.75 106 THR A N 1
ATOM 803 C CA . THR A 1 106 ? 21.464 1.744 -21.180 1.00 89.75 106 THR A CA 1
ATOM 804 C C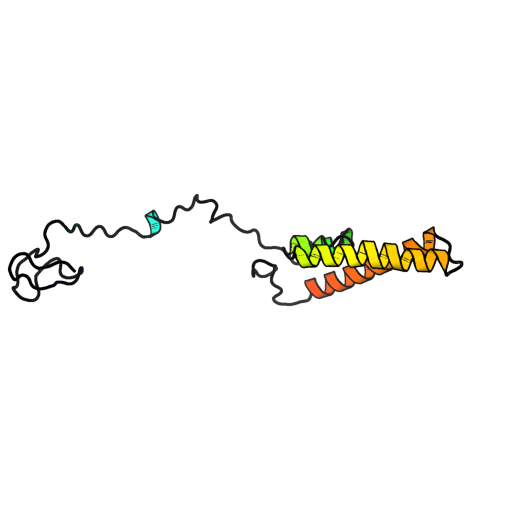 . THR A 1 106 ? 20.881 1.894 -22.579 1.00 89.75 106 THR A C 1
ATOM 806 O O . THR A 1 106 ? 20.076 2.779 -22.847 1.00 89.75 106 THR A O 1
ATOM 809 N N . ASN A 1 107 ? 21.251 0.988 -23.486 1.00 89.06 107 ASN A N 1
ATOM 810 C CA . ASN A 1 107 ? 20.771 1.003 -24.872 1.00 89.06 107 ASN A CA 1
ATOM 811 C C . ASN A 1 107 ? 19.420 0.278 -25.050 1.00 89.06 107 ASN A C 1
ATOM 813 O O . ASN A 1 107 ? 19.073 -0.163 -26.141 1.00 89.06 107 ASN A O 1
ATOM 817 N N . VAL A 1 108 ? 18.679 0.093 -23.954 1.00 83.69 108 VAL A N 1
ATOM 818 C CA . VAL A 1 108 ? 17.414 -0.661 -23.921 1.00 83.69 108 VAL A CA 1
ATOM 819 C C . VAL A 1 108 ? 16.263 0.189 -24.490 1.00 83.69 108 VAL A C 1
ATOM 821 O O . VAL A 1 108 ? 15.221 -0.334 -24.875 1.00 83.69 108 VAL A O 1
ATOM 824 N N . GLY A 1 109 ? 16.476 1.501 -24.630 1.00 88.44 109 GLY A N 1
ATOM 825 C CA . GLY A 1 109 ? 15.498 2.454 -25.142 1.00 88.44 109 GLY A CA 1
ATOM 826 C C . GLY A 1 109 ? 14.580 2.992 -24.043 1.00 88.44 109 GLY A C 1
ATOM 827 O O . GLY A 1 109 ? 14.274 2.311 -23.063 1.00 88.44 109 GLY A O 1
ATOM 828 N N . ILE A 1 110 ? 14.124 4.236 -24.223 1.00 92.50 110 ILE A N 1
ATOM 829 C CA . ILE A 1 110 ? 13.410 5.010 -23.194 1.00 92.50 110 ILE A CA 1
ATOM 830 C C . ILE A 1 110 ? 12.166 4.270 -22.692 1.00 92.50 110 ILE A C 1
ATOM 832 O O . ILE A 1 110 ? 11.984 4.106 -21.488 1.00 92.50 110 ILE A O 1
ATOM 836 N N . LEU A 1 111 ? 11.335 3.770 -23.613 1.00 93.38 111 LEU A N 1
ATOM 837 C CA . LEU A 1 111 ? 10.097 3.065 -23.277 1.00 93.38 111 LEU A CA 1
ATOM 838 C C . LEU A 1 111 ? 10.355 1.840 -22.388 1.00 93.38 111 LEU A C 1
ATOM 840 O O . LEU A 1 111 ? 9.678 1.652 -21.379 1.00 93.38 111 LEU A O 1
ATOM 844 N N . TRP A 1 112 ? 11.345 1.023 -22.747 1.00 91.94 112 TRP A N 1
ATOM 845 C CA . TRP A 1 112 ? 11.656 -0.207 -22.026 1.00 91.94 112 TRP A CA 1
ATOM 846 C C . TRP A 1 112 ? 12.269 0.060 -20.654 1.00 91.94 112 TRP A C 1
ATOM 848 O O . TRP A 1 112 ? 11.945 -0.659 -19.711 1.00 91.94 112 TRP A O 1
ATOM 858 N N . GLY A 1 113 ? 13.079 1.115 -20.513 1.00 93.31 113 GLY A N 1
ATOM 859 C CA . GLY A 1 113 ? 13.619 1.535 -19.218 1.00 93.31 113 GLY A CA 1
ATOM 860 C C . GLY A 1 113 ? 12.516 1.800 -18.189 1.00 93.31 113 GLY A C 1
ATOM 861 O O . GLY A 1 113 ? 12.548 1.247 -17.089 1.00 93.31 113 GLY A O 1
ATOM 862 N N . TYR A 1 114 ? 11.484 2.562 -18.567 1.00 94.31 114 TYR A N 1
ATOM 863 C CA . TYR A 1 114 ? 10.338 2.808 -17.686 1.00 94.31 114 TYR A CA 1
ATOM 864 C C . TYR A 1 114 ? 9.447 1.575 -17.511 1.00 94.31 114 TYR A C 1
ATOM 866 O O . TYR A 1 114 ? 9.017 1.301 -16.391 1.00 94.31 114 TYR A O 1
ATOM 874 N N . LEU A 1 115 ? 9.190 0.803 -18.575 1.00 95.06 115 LEU A N 1
ATOM 875 C CA . LEU A 1 115 ? 8.343 -0.393 -18.501 1.00 95.06 115 LEU A CA 1
ATOM 876 C C . LEU A 1 115 ? 8.901 -1.421 -17.504 1.00 95.06 115 LEU A C 1
ATOM 878 O O . LEU A 1 115 ? 8.153 -1.951 -16.684 1.00 95.06 115 LEU A O 1
ATOM 882 N N . ILE A 1 116 ? 10.217 -1.659 -17.531 1.00 94.19 116 ILE A N 1
ATOM 883 C CA . ILE A 1 116 ? 10.898 -2.566 -16.596 1.00 94.19 116 ILE A CA 1
ATOM 884 C C . ILE A 1 116 ? 10.685 -2.102 -15.153 1.00 94.19 116 ILE A C 1
ATOM 886 O O . ILE A 1 116 ? 10.335 -2.915 -14.298 1.00 94.19 116 ILE A O 1
ATOM 890 N N . MET A 1 117 ? 10.835 -0.803 -14.880 1.00 95.19 117 MET A N 1
ATOM 891 C CA . MET A 1 117 ? 10.657 -0.273 -13.525 1.00 95.19 117 MET A CA 1
ATOM 892 C C . MET A 1 117 ? 9.197 -0.294 -13.063 1.00 95.19 117 MET A C 1
ATOM 894 O O . MET A 1 117 ? 8.940 -0.551 -11.888 1.00 95.19 117 MET A O 1
ATOM 898 N N . VAL A 1 118 ? 8.231 -0.095 -13.966 1.00 94.75 118 VAL A N 1
ATOM 899 C CA . VAL A 1 118 ? 6.801 -0.259 -13.655 1.00 94.75 118 VAL A CA 1
ATOM 900 C C . VAL A 1 118 ? 6.501 -1.712 -13.293 1.00 94.75 118 VAL A C 1
ATOM 902 O O . VAL A 1 118 ? 5.894 -1.966 -12.254 1.00 94.75 118 VAL A O 1
ATOM 905 N N . ILE A 1 119 ? 6.971 -2.673 -14.093 1.00 95.00 119 ILE A N 1
ATOM 906 C CA . ILE A 1 119 ? 6.792 -4.106 -13.813 1.00 95.00 119 ILE A CA 1
ATOM 907 C C . ILE A 1 119 ? 7.445 -4.472 -12.475 1.00 95.00 119 ILE A C 1
ATOM 909 O O . ILE A 1 119 ? 6.818 -5.129 -11.645 1.00 95.00 119 ILE A O 1
ATOM 913 N N . ALA A 1 120 ? 8.670 -4.004 -12.225 1.00 94.62 120 ALA A N 1
ATOM 914 C CA . ALA A 1 120 ? 9.364 -4.229 -10.961 1.00 94.62 120 ALA A CA 1
ATOM 915 C C . ALA A 1 120 ? 8.581 -3.652 -9.768 1.00 94.62 120 ALA A C 1
ATOM 917 O O . ALA A 1 120 ? 8.415 -4.334 -8.756 1.00 94.62 120 ALA A O 1
ATOM 918 N N . SER A 1 121 ? 8.041 -2.435 -9.898 1.00 95.12 121 SER A N 1
ATOM 919 C CA . SER A 1 121 ? 7.180 -1.827 -8.879 1.00 95.12 121 SER A CA 1
ATOM 920 C C . SER A 1 121 ? 5.935 -2.681 -8.615 1.00 95.12 121 SER A C 1
ATOM 922 O O . SER A 1 121 ? 5.620 -2.949 -7.454 1.00 95.12 121 SER A O 1
ATOM 924 N N . TYR A 1 122 ? 5.261 -3.187 -9.652 1.00 95.25 122 TYR A N 1
ATOM 925 C CA . TYR A 1 122 ? 4.115 -4.088 -9.484 1.00 95.25 122 TYR A CA 1
ATOM 926 C C . TYR A 1 122 ? 4.486 -5.363 -8.726 1.00 95.25 122 TYR A C 1
ATOM 928 O O . TYR A 1 122 ? 3.799 -5.723 -7.773 1.00 95.25 122 TYR A O 1
ATOM 936 N N . VAL A 1 123 ? 5.591 -6.017 -9.091 1.00 95.94 123 VAL A N 1
ATOM 937 C CA . VAL A 1 123 ? 6.051 -7.239 -8.413 1.00 95.94 123 VAL A CA 1
ATOM 938 C C . VAL A 1 123 ? 6.323 -6.974 -6.931 1.00 95.94 123 VAL A C 1
ATOM 940 O O . VAL A 1 123 ? 5.849 -7.729 -6.082 1.00 95.94 123 VAL A O 1
ATOM 943 N N . ILE A 1 124 ? 7.011 -5.877 -6.599 1.00 95.50 124 ILE A N 1
ATOM 944 C CA . ILE A 1 124 ? 7.272 -5.481 -5.205 1.00 95.50 124 ILE A CA 1
ATOM 945 C C . ILE A 1 124 ? 5.956 -5.277 -4.443 1.00 95.50 124 ILE A C 1
ATOM 947 O O . ILE A 1 124 ? 5.796 -5.795 -3.337 1.00 95.50 124 ILE A O 1
ATOM 951 N N . ASN A 1 125 ? 4.996 -4.559 -5.029 1.00 95.56 125 ASN A N 1
ATOM 952 C CA . ASN A 1 125 ? 3.714 -4.290 -4.380 1.00 95.56 125 ASN A CA 1
ATOM 953 C C . ASN A 1 125 ? 2.863 -5.557 -4.207 1.00 95.56 125 ASN A C 1
ATOM 955 O O . ASN A 1 125 ? 2.241 -5.722 -3.160 1.00 95.56 125 ASN A O 1
ATOM 959 N N . ILE A 1 126 ? 2.889 -6.486 -5.166 1.00 96.00 126 ILE A N 1
ATOM 960 C CA . ILE A 1 126 ? 2.232 -7.795 -5.036 1.00 96.00 126 ILE A CA 1
ATOM 961 C C . ILE A 1 126 ? 2.856 -8.590 -3.886 1.00 96.00 126 ILE A C 1
ATOM 963 O O . ILE A 1 126 ? 2.123 -9.114 -3.051 1.00 96.00 126 ILE A O 1
ATOM 967 N N . ILE A 1 127 ? 4.190 -8.645 -3.792 1.00 96.25 127 ILE A N 1
ATOM 968 C CA . ILE A 1 127 ? 4.888 -9.340 -2.698 1.00 96.25 127 ILE A CA 1
ATOM 969 C C . ILE A 1 127 ? 4.489 -8.746 -1.344 1.00 96.25 127 ILE A C 1
ATOM 971 O O . ILE A 1 127 ? 4.160 -9.486 -0.417 1.00 96.25 127 ILE A O 1
ATOM 975 N N . ILE A 1 128 ? 4.459 -7.418 -1.229 1.00 94.88 128 ILE A N 1
ATOM 976 C CA . ILE A 1 128 ? 4.029 -6.738 -0.000 1.00 94.88 128 ILE A CA 1
ATOM 977 C C . ILE A 1 128 ? 2.567 -7.045 0.308 1.00 94.88 128 ILE A C 1
ATOM 979 O O . ILE A 1 128 ? 2.246 -7.361 1.451 1.00 94.88 128 ILE A O 1
ATOM 983 N N . GLY A 1 129 ? 1.695 -7.024 -0.700 1.00 94.25 129 GLY A N 1
ATOM 984 C CA . GLY A 1 129 ? 0.302 -7.426 -0.560 1.00 94.25 129 GLY A CA 1
ATOM 985 C C . GLY A 1 129 ? 0.166 -8.851 -0.019 1.00 94.25 129 GLY A C 1
ATOM 986 O O . GLY A 1 129 ? -0.630 -9.079 0.889 1.00 94.25 129 GLY A O 1
ATOM 987 N N . ILE A 1 130 ? 0.959 -9.802 -0.525 1.00 95.69 130 ILE A N 1
ATOM 988 C CA . ILE A 1 130 ? 0.977 -11.190 -0.036 1.00 95.69 130 ILE A CA 1
ATOM 989 C C . ILE A 1 130 ? 1.436 -11.234 1.424 1.00 95.69 130 ILE A C 1
ATOM 991 O O . ILE A 1 130 ? 0.794 -11.887 2.244 1.00 95.69 130 ILE A O 1
ATOM 995 N N . ILE A 1 131 ? 2.508 -10.519 1.778 1.00 94.62 131 ILE A N 1
ATOM 996 C CA . ILE A 1 131 ? 3.000 -10.449 3.163 1.00 94.62 131 ILE A CA 1
ATOM 997 C C . ILE A 1 131 ? 1.913 -9.893 4.092 1.00 94.62 131 ILE A C 1
ATOM 999 O O . ILE A 1 131 ? 1.679 -10.451 5.163 1.00 94.62 131 ILE A O 1
ATOM 1003 N N . VAL A 1 132 ? 1.226 -8.827 3.679 1.00 91.88 132 VAL A N 1
ATOM 1004 C CA . VAL A 1 132 ? 0.105 -8.218 4.411 1.00 91.88 132 VAL A CA 1
ATOM 1005 C C . VAL A 1 132 ? -1.042 -9.212 4.586 1.00 91.88 132 VAL A C 1
ATOM 1007 O O . VAL A 1 132 ? -1.565 -9.357 5.689 1.00 91.88 132 VAL A O 1
ATOM 1010 N N . TYR A 1 133 ? -1.397 -9.938 3.528 1.00 93.44 133 TYR A N 1
ATOM 1011 C CA . TYR A 1 133 ? -2.465 -10.932 3.554 1.00 93.44 133 TYR A CA 1
ATOM 1012 C C . TYR A 1 133 ? -2.150 -12.104 4.496 1.00 93.44 133 TYR A C 1
ATOM 1014 O O . TYR A 1 133 ? -2.999 -12.526 5.283 1.00 93.44 133 TYR A O 1
ATOM 1022 N N . LEU A 1 134 ? -0.910 -12.601 4.454 1.00 94.31 134 LEU A N 1
ATOM 1023 C CA . LEU A 1 134 ? -0.458 -13.734 5.262 1.00 94.31 134 LEU A CA 1
ATOM 1024 C C . LEU A 1 134 ? -0.193 -13.370 6.725 1.00 94.31 134 LEU A C 1
ATOM 1026 O O . LEU A 1 134 ? -0.162 -14.265 7.569 1.00 94.31 134 LEU A O 1
ATOM 1030 N N . LYS A 1 135 ? 0.000 -12.088 7.056 1.00 92.81 135 LYS A N 1
ATOM 1031 C CA . LYS A 1 135 ? 0.318 -11.673 8.423 1.00 92.81 135 LYS A CA 1
ATOM 1032 C C . LYS A 1 135 ? -0.893 -11.900 9.347 1.00 92.81 135 LYS A C 1
ATOM 1034 O O . LYS A 1 135 ? -1.951 -11.276 9.166 1.00 92.81 135 LYS A O 1
ATOM 1039 N N . PRO A 1 136 ? -0.775 -12.775 10.362 1.00 83.81 136 PRO A N 1
ATOM 1040 C CA . PRO A 1 136 ? -1.819 -12.916 11.364 1.00 83.81 136 PRO A CA 1
ATOM 1041 C C . PRO A 1 136 ? -1.837 -11.663 12.249 1.00 83.81 136 PRO A C 1
ATOM 1043 O O . PRO A 1 136 ? -0.791 -11.085 12.541 1.00 83.81 136 PRO A O 1
ATOM 1046 N N . ASN A 1 137 ? -3.029 -11.243 12.675 1.00 87.25 137 ASN A N 1
ATOM 1047 C CA . ASN A 1 137 ? -3.229 -10.133 13.618 1.00 87.25 137 ASN A CA 1
ATOM 1048 C C . ASN A 1 137 ? -2.690 -8.770 13.151 1.00 87.25 137 ASN A C 1
ATOM 1050 O O . ASN A 1 137 ? -2.250 -7.956 13.964 1.00 87.25 137 ASN A O 1
ATOM 1054 N N . MET A 1 138 ? -2.714 -8.508 11.844 1.00 89.69 138 MET A N 1
ATOM 1055 C CA . MET A 1 138 ? -2.412 -7.173 11.347 1.00 89.69 138 MET A CA 1
ATOM 1056 C C . MET A 1 138 ? -3.526 -6.205 11.756 1.00 89.69 138 MET A C 1
ATOM 1058 O O . MET A 1 138 ? -4.710 -6.522 11.628 1.00 89.69 138 MET A O 1
ATOM 1062 N N . LYS A 1 139 ? -3.117 -5.042 12.261 1.00 90.00 139 LYS A N 1
ATOM 1063 C CA . LYS A 1 139 ? -4.005 -3.943 12.626 1.00 90.00 139 LYS A CA 1
ATOM 1064 C C . LYS A 1 139 ? -3.959 -2.855 11.564 1.00 90.00 139 LYS A C 1
ATOM 1066 O O . LYS A 1 139 ? -2.959 -2.742 10.854 1.00 90.00 139 LYS A O 1
ATOM 1071 N N . ASP A 1 140 ? -5.021 -2.076 11.469 1.00 90.50 140 ASP A N 1
ATOM 1072 C CA . ASP A 1 140 ? -5.040 -0.842 10.692 1.00 90.50 140 ASP A CA 1
ATOM 1073 C C . ASP A 1 140 ? -4.489 0.355 11.498 1.00 90.50 140 ASP A C 1
ATOM 1075 O O . ASP A 1 140 ? -4.051 0.226 12.646 1.00 90.50 140 ASP A O 1
ATOM 1079 N N . GLY A 1 141 ? -4.489 1.541 10.886 1.00 86.44 141 GLY A N 1
ATOM 1080 C CA . GLY A 1 141 ? -4.068 2.794 11.516 1.00 86.44 141 GLY A CA 1
ATOM 1081 C C . GLY A 1 141 ? -4.951 3.262 12.679 1.00 86.44 141 GLY A C 1
ATOM 1082 O O . GLY A 1 141 ? -4.523 4.138 13.427 1.00 86.44 141 GLY A O 1
ATOM 1083 N N . ARG A 1 142 ? -6.146 2.681 12.863 1.00 85.75 142 ARG A N 1
ATOM 1084 C CA . ARG A 1 142 ? -7.042 2.940 14.004 1.00 85.75 142 ARG A CA 1
ATOM 1085 C C . ARG A 1 142 ? -6.908 1.891 15.114 1.00 85.75 142 ARG A C 1
ATOM 1087 O O . ARG A 1 142 ? -7.460 2.076 16.192 1.00 85.75 142 ARG A O 1
ATOM 1094 N N . GLY A 1 143 ? -6.118 0.840 14.894 1.00 84.25 143 GLY A N 1
ATOM 1095 C CA . GLY A 1 143 ? -5.847 -0.212 15.872 1.00 84.25 143 GLY A CA 1
ATOM 1096 C C . GLY A 1 143 ? -6.798 -1.408 15.800 1.00 84.25 143 GLY A C 1
ATOM 1097 O O . GLY A 1 143 ? -6.645 -2.326 16.616 1.00 84.25 143 GLY A O 1
ATOM 1098 N N . GLU A 1 144 ? -7.707 -1.427 14.823 1.00 86.88 144 GLU A N 1
ATOM 1099 C CA . GLU A 1 144 ? -8.658 -2.512 14.576 1.00 86.88 144 GLU A CA 1
ATOM 1100 C C . GLU A 1 144 ? -8.010 -3.636 13.769 1.00 86.88 144 GLU A C 1
ATOM 1102 O O . GLU A 1 144 ? -7.111 -3.409 12.955 1.00 86.88 144 GLU A O 1
ATOM 1107 N N . PHE A 1 145 ? -8.445 -4.873 14.005 1.00 87.81 145 PHE A N 1
ATOM 1108 C CA . PHE A 1 145 ? -7.902 -6.031 13.300 1.00 87.81 145 PHE A CA 1
ATOM 1109 C C . PHE A 1 145 ? -8.492 -6.166 11.896 1.00 87.81 145 PHE A C 1
ATOM 1111 O O . PHE A 1 145 ? -9.690 -6.009 11.676 1.00 87.81 145 PHE A O 1
ATOM 1118 N N . LEU A 1 146 ? -7.631 -6.523 10.946 1.00 87.44 146 LEU A N 1
ATOM 1119 C CA . LEU A 1 146 ? -8.048 -6.859 9.590 1.00 87.44 146 LEU A CA 1
ATOM 1120 C C . LEU A 1 146 ? -8.702 -8.244 9.558 1.00 87.44 146 LEU A C 1
ATOM 1122 O O . LEU A 1 146 ? -8.089 -9.223 10.003 1.00 87.44 146 LEU A O 1
ATOM 1126 N N . HIS A 1 147 ? -9.898 -8.311 8.971 1.00 81.19 147 HIS A N 1
ATOM 1127 C CA . HIS A 1 147 ? -10.655 -9.549 8.759 1.00 81.19 147 HIS A CA 1
ATOM 1128 C C . HIS A 1 147 ? -10.299 -10.240 7.438 1.00 81.19 147 HIS A C 1
ATOM 1130 O O . HIS A 1 147 ? -10.116 -9.544 6.408 1.00 81.19 147 HIS A O 1
#

Radius of gyration: 32.37 Å; chains: 1; bounding box: 59×32×91 Å

Secondary structure (DSSP, 8-state):
--B-TTT--B--TT--SB-TTT--BS-SSS-------GGGT--TTSGGG-------HHHHHHHHHHHGGGTHHHHHTT-HHHHHHHHIIIIIIIIIIIHHHHHHHSTT-HHHHHHHHHHHHHHHHHHHHHHHHH-TT-B-TTSPBP-

Foldseek 3Di:
DFAFPPPRHDDDPPCQQADPPPRDGRRGPPDPPPPPDVVVVPPCPPPVPPPDDAAALVVLLVCLQPVVLQLRSLVSLVVVVVSNVSVCCLVPCQLNNQLVVCQPVDPCHSVVSNVVSVVVSNVVSNVVSVVSSPDPQDHGPVRHGHD